Protein AF-A0A7W8NFF1-F1 (afdb_monomer_lite)

InterPro domains:
  IPR025423 TMEM205-like [PF13664] (11-95)

Sequence (128 aa):
MSPLPHLNATLAGVWFGMYLFTTFVVSPAFHTLFPDAGTRRAHRLVLGRQYARVNGLVTLALLVTLTALSVAQAPSAALLAQWLMLVLLCALIALHVRFATRQSFPPRWITHATLLAGLGLCAAAVGG

Radius of gyration: 16.12 Å; chains: 1; bounding box: 38×28×43 Å

Foldseek 3Di:
DDCLLVQLLVLLVVLLVLLCCCVPPVVVVLCVVPVDLVVSLVVCVVVVVVVCVVSVVSLVSNVVSLVVCPVVDDDDPLSVLLVVLSVQLVVLVVQQVVCVVVDSHGDPVSSVSNNVSSVSNSVSSVVD

pLDDT: mean 92.09, std 6.74, range [62.34, 97.94]

Organism: NCBI:txid662880

Secondary structure (DSSP, 8-state):
--SHHHHHHHHHHHHHHHHHHIIIIIHHHHHHH--SHHHHHHHHHHHHHHHHHHHHHHHHHHHHHHHHHHHHS---HHHHHHHHHHHHHHHHHHHHHHHHHHSSS--HHHHHHHHHHHHHHHHHHH--

Structure (mmCIF, N/CA/C/O backbone):
data_AF-A0A7W8NFF1-F1
#
_entry.id   AF-A0A7W8NFF1-F1
#
loop_
_atom_site.group_PDB
_atom_site.id
_atom_site.type_symbol
_atom_site.label_atom_id
_atom_site.label_alt_id
_atom_site.label_comp_id
_atom_site.label_asym_id
_atom_site.label_entity_id
_atom_site.label_seq_id
_atom_site.pdbx_PDB_ins_code
_atom_site.Cartn_x
_atom_site.Cartn_y
_atom_site.Cartn_z
_atom_site.occupancy
_atom_site.B_iso_or_equiv
_atom_site.auth_seq_id
_atom_site.auth_comp_id
_atom_site.auth_asym_id
_atom_site.auth_atom_id
_atom_site.pdbx_PDB_model_num
ATOM 1 N N . MET A 1 1 ? 16.285 -15.612 -17.006 1.00 62.34 1 MET A N 1
ATOM 2 C CA . MET A 1 1 ? 15.200 -14.614 -16.853 1.00 62.34 1 MET A CA 1
ATOM 3 C C . MET A 1 1 ? 15.393 -13.935 -15.506 1.00 62.34 1 MET A C 1
ATOM 5 O O . MET A 1 1 ? 15.711 -14.636 -14.553 1.00 62.34 1 MET A O 1
ATOM 9 N N . SER A 1 2 ? 15.308 -12.604 -15.425 1.00 82.88 2 SER A N 1
ATOM 10 C CA . SER A 1 2 ? 15.470 -11.892 -14.146 1.00 82.88 2 SER A CA 1
ATOM 11 C C . SER A 1 2 ? 14.277 -12.192 -13.225 1.00 82.88 2 SER A C 1
ATOM 13 O O . SER A 1 2 ? 13.146 -12.116 -13.699 1.00 82.88 2 SER A O 1
ATOM 15 N N . PRO A 1 3 ? 14.477 -12.519 -11.933 1.00 91.56 3 PRO A N 1
ATOM 16 C CA . PRO A 1 3 ? 13.372 -12.779 -11.006 1.00 91.56 3 PRO A CA 1
ATOM 17 C C . PRO A 1 3 ? 12.666 -11.496 -10.531 1.00 91.56 3 PRO A C 1
ATOM 19 O O . PRO A 1 3 ? 11.614 -11.573 -9.899 1.00 91.56 3 PRO A O 1
ATOM 22 N N . LEU A 1 4 ? 13.231 -10.317 -10.818 1.00 93.19 4 LEU A N 1
ATOM 23 C CA . LEU A 1 4 ? 12.756 -9.038 -10.286 1.00 93.19 4 LEU A CA 1
ATOM 24 C C . LEU A 1 4 ? 11.314 -8.676 -10.694 1.00 93.19 4 LEU A C 1
ATOM 26 O O . LEU A 1 4 ? 10.572 -8.256 -9.807 1.00 93.19 4 LEU A O 1
ATOM 30 N N . PRO A 1 5 ? 10.860 -8.858 -11.954 1.00 93.81 5 PRO A N 1
ATOM 31 C CA . PRO A 1 5 ? 9.474 -8.552 -12.323 1.00 93.81 5 PRO A CA 1
ATOM 32 C C . PRO A 1 5 ? 8.464 -9.430 -11.574 1.00 93.81 5 PRO A C 1
ATOM 34 O O . PRO A 1 5 ? 7.468 -8.934 -11.052 1.00 93.81 5 PRO A O 1
ATOM 37 N N . HIS A 1 6 ? 8.762 -10.725 -11.419 1.00 94.56 6 HIS A N 1
ATOM 38 C CA . HIS A 1 6 ? 7.914 -11.651 -10.664 1.00 94.56 6 HIS A CA 1
ATOM 39 C C . HIS A 1 6 ? 7.860 -11.302 -9.174 1.00 94.56 6 HIS A C 1
ATOM 41 O O . HIS A 1 6 ? 6.785 -11.326 -8.569 1.00 94.56 6 HIS A O 1
ATOM 47 N N . LEU A 1 7 ? 9.005 -10.942 -8.583 1.00 96.25 7 LEU A N 1
ATOM 48 C CA . LEU A 1 7 ? 9.061 -10.462 -7.204 1.00 96.25 7 LEU A CA 1
ATOM 49 C C . LEU A 1 7 ? 8.231 -9.184 -7.038 1.00 96.25 7 LEU A C 1
ATOM 51 O O . LEU A 1 7 ? 7.439 -9.089 -6.106 1.00 96.25 7 LEU A O 1
ATOM 55 N N . ASN A 1 8 ? 8.359 -8.235 -7.963 1.00 96.44 8 ASN A N 1
ATOM 56 C CA . ASN A 1 8 ? 7.616 -6.981 -7.947 1.00 96.44 8 ASN A CA 1
ATOM 57 C C . ASN A 1 8 ? 6.098 -7.198 -8.045 1.00 96.44 8 ASN A C 1
ATOM 59 O O . ASN A 1 8 ? 5.351 -6.673 -7.219 1.00 96.44 8 ASN A O 1
ATOM 63 N N . ALA A 1 9 ? 5.641 -8.036 -8.980 1.00 96.81 9 ALA A N 1
ATOM 64 C CA . ALA A 1 9 ? 4.231 -8.407 -9.102 1.00 96.81 9 ALA A CA 1
ATOM 65 C C . ALA A 1 9 ? 3.706 -9.096 -7.831 1.00 96.81 9 ALA A C 1
ATOM 67 O O . ALA A 1 9 ? 2.615 -8.780 -7.354 1.00 96.81 9 ALA A O 1
ATOM 68 N N . THR A 1 10 ? 4.509 -9.985 -7.237 1.00 97.69 10 THR A N 1
ATOM 69 C CA . THR A 1 10 ? 4.166 -10.663 -5.978 1.00 97.69 10 THR A CA 1
ATOM 70 C C . THR A 1 10 ? 4.040 -9.665 -4.831 1.00 97.69 10 THR A C 1
ATOM 72 O O . THR A 1 10 ? 3.048 -9.688 -4.108 1.00 97.69 10 THR A O 1
ATOM 75 N N . LEU A 1 11 ? 5.002 -8.752 -4.674 1.00 97.81 11 LEU A N 1
ATOM 76 C CA . LEU A 1 11 ? 4.984 -7.729 -3.626 1.00 97.81 11 LEU A CA 1
ATOM 77 C C . LEU A 1 11 ? 3.805 -6.764 -3.789 1.00 97.81 11 LEU A C 1
ATOM 79 O O . LEU A 1 11 ? 3.142 -6.454 -2.799 1.00 97.81 11 LEU A O 1
ATOM 83 N N . ALA A 1 12 ? 3.499 -6.339 -5.019 1.00 97.56 12 ALA A N 1
ATOM 84 C CA . ALA A 1 12 ? 2.321 -5.527 -5.315 1.00 97.56 12 ALA A CA 1
ATOM 85 C C . ALA A 1 12 ? 1.026 -6.263 -4.930 1.00 97.56 12 ALA A C 1
ATOM 87 O O . ALA A 1 12 ? 0.162 -5.694 -4.261 1.00 97.56 12 ALA A O 1
ATOM 88 N N . GLY A 1 13 ? 0.919 -7.546 -5.289 1.00 97.81 13 GLY A N 1
ATOM 89 C CA . GLY A 1 13 ? -0.210 -8.401 -4.923 1.00 97.81 13 GLY A CA 1
ATOM 90 C C . GLY A 1 13 ? -0.353 -8.603 -3.413 1.00 97.81 13 GLY A C 1
ATOM 91 O O . GLY A 1 13 ? -1.456 -8.475 -2.887 1.00 97.81 13 GLY A O 1
ATOM 92 N N . VAL A 1 14 ? 0.747 -8.854 -2.694 1.00 97.88 14 VAL A N 1
ATOM 93 C CA . VAL A 1 14 ? 0.754 -8.968 -1.224 1.00 97.88 14 VAL A CA 1
ATOM 94 C C . VAL A 1 14 ? 0.285 -7.664 -0.589 1.00 97.88 14 VAL A C 1
ATOM 96 O O . VAL A 1 14 ? -0.615 -7.685 0.250 1.00 97.88 14 VAL A O 1
ATOM 99 N N . TRP A 1 15 ? 0.840 -6.529 -1.018 1.00 96.56 15 TRP A N 1
ATOM 100 C CA . TRP A 1 15 ? 0.448 -5.212 -0.522 1.00 96.56 15 TRP A CA 1
ATOM 101 C C . TRP A 1 15 ? -1.054 -4.964 -0.721 1.00 96.56 15 TRP A C 1
ATOM 103 O O . TRP A 1 15 ? -1.769 -4.611 0.223 1.00 96.56 15 TRP A O 1
ATOM 113 N N . PHE A 1 16 ? -1.559 -5.221 -1.932 1.00 97.44 16 PHE A N 1
ATOM 114 C CA . PHE A 1 16 ? -2.971 -5.034 -2.253 1.00 97.44 16 PHE A CA 1
ATOM 115 C C . PHE A 1 16 ? -3.869 -6.006 -1.480 1.00 97.44 16 PHE A C 1
ATOM 117 O O . PHE A 1 16 ? -4.883 -5.595 -0.916 1.00 97.44 16 PHE A O 1
ATOM 124 N N . GLY A 1 17 ? -3.468 -7.273 -1.365 1.00 97.56 17 GLY A N 1
ATOM 125 C CA . GLY A 1 17 ? -4.171 -8.292 -0.589 1.00 97.56 17 GLY A CA 1
ATOM 126 C C . GLY A 1 17 ? -4.300 -7.924 0.889 1.00 97.56 17 GLY A C 1
ATOM 127 O O . GLY A 1 17 ? -5.381 -8.062 1.464 1.00 97.56 17 GLY A O 1
ATOM 128 N N . MET A 1 18 ? -3.247 -7.373 1.500 1.00 95.62 18 MET A N 1
ATOM 129 C CA . MET A 1 18 ? -3.314 -6.872 2.876 1.00 95.62 18 MET A CA 1
ATOM 130 C C . MET A 1 18 ? -4.318 -5.707 3.011 1.00 95.62 18 MET A C 1
ATOM 132 O O . MET A 1 18 ? -5.083 -5.648 3.983 1.00 95.62 18 MET A O 1
ATOM 136 N N . TYR A 1 19 ? -4.389 -4.813 2.017 1.00 94.25 19 TYR A N 1
ATOM 137 C CA . TYR A 1 19 ? -5.376 -3.728 1.995 1.00 94.25 19 TYR A CA 1
ATOM 138 C C . TYR A 1 19 ? -6.817 -4.239 1.819 1.00 94.25 19 TYR A C 1
ATOM 140 O O . TYR A 1 19 ? -7.727 -3.791 2.524 1.00 94.25 19 TYR A O 1
ATOM 148 N N . LEU A 1 20 ? -7.036 -5.222 0.940 1.00 96.00 20 LEU A N 1
ATOM 149 C CA . LEU A 1 20 ? -8.333 -5.889 0.782 1.00 96.00 20 LEU A CA 1
ATOM 150 C C . LEU A 1 20 ? -8.768 -6.562 2.086 1.00 96.00 20 LEU A C 1
ATOM 152 O O . LEU A 1 20 ? -9.889 -6.350 2.548 1.00 96.00 20 LEU A O 1
ATOM 156 N N . PHE A 1 21 ? -7.871 -7.318 2.717 1.00 95.88 21 PHE A N 1
ATOM 157 C CA . PHE A 1 21 ? -8.149 -8.009 3.972 1.00 95.88 21 PHE A CA 1
ATOM 158 C C . PHE A 1 21 ? -8.539 -7.028 5.085 1.00 95.88 21 PHE A C 1
ATOM 160 O O . PHE A 1 21 ? -9.543 -7.213 5.777 1.00 95.88 21 PHE A O 1
ATOM 167 N N . THR A 1 22 ? -7.799 -5.928 5.232 1.00 92.38 22 THR A N 1
ATOM 168 C CA . THR A 1 22 ? -8.118 -4.917 6.250 1.00 92.38 22 THR A CA 1
ATOM 169 C C . THR A 1 22 ? -9.427 -4.175 5.970 1.00 92.38 22 THR A C 1
ATOM 171 O O . THR A 1 22 ? -10.170 -3.856 6.906 1.00 92.38 22 THR A O 1
ATOM 174 N N . THR A 1 23 ? -9.744 -3.937 4.698 1.00 91.69 23 THR A N 1
ATOM 175 C CA . THR A 1 23 ? -10.952 -3.214 4.277 1.00 91.69 23 THR A CA 1
ATOM 176 C C . THR A 1 23 ? -12.210 -4.071 4.386 1.00 91.69 23 THR A C 1
ATOM 178 O O . THR A 1 23 ? -13.210 -3.610 4.933 1.00 91.69 23 THR A O 1
ATOM 181 N N . PHE A 1 24 ? -12.168 -5.310 3.898 1.00 95.25 24 PHE A N 1
ATOM 182 C CA . PHE A 1 24 ? -13.358 -6.151 3.734 1.00 95.25 24 PHE A CA 1
ATOM 183 C C . PHE A 1 24 ? -13.545 -7.197 4.832 1.00 95.25 24 PHE A C 1
ATOM 185 O O . PHE A 1 24 ? -14.662 -7.664 5.024 1.00 95.25 24 PHE A O 1
ATOM 192 N N . VAL A 1 25 ? -12.492 -7.545 5.577 1.00 95.62 25 VAL A N 1
ATOM 193 C CA . VAL A 1 25 ? -12.574 -8.557 6.643 1.00 95.62 25 VAL A CA 1
ATOM 194 C C . VAL A 1 25 ? -12.417 -7.904 8.008 1.00 95.62 25 VAL A C 1
ATOM 196 O O . VAL A 1 25 ? -13.336 -7.922 8.826 1.00 95.62 25 VAL A O 1
ATOM 199 N N . VAL A 1 26 ? -11.274 -7.261 8.249 1.00 93.81 26 VAL A N 1
ATOM 200 C CA . VAL A 1 26 ? -10.950 -6.710 9.572 1.00 93.81 26 VAL A CA 1
ATOM 201 C C . VAL A 1 26 ? -11.886 -5.560 9.935 1.00 93.81 26 VAL A C 1
ATOM 203 O O . VAL A 1 26 ? -12.435 -5.535 11.036 1.00 93.81 26 VAL A O 1
ATOM 206 N N . SER A 1 27 ? -12.086 -4.596 9.032 1.00 89.88 27 SER A N 1
ATOM 207 C CA . SER A 1 27 ? -12.887 -3.411 9.347 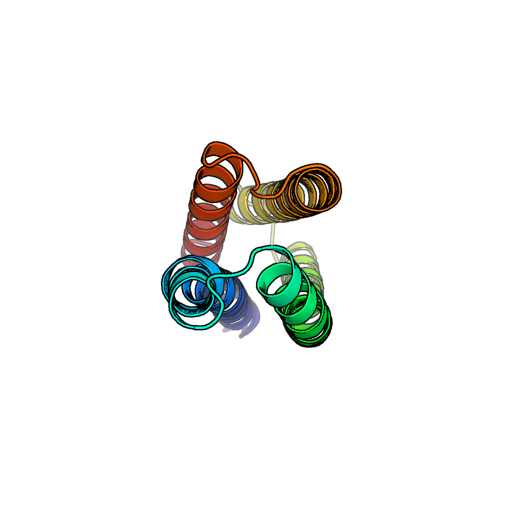1.00 89.88 27 SER A CA 1
ATOM 208 C C . SER A 1 27 ? -14.335 -3.760 9.718 1.00 89.88 27 SER A C 1
ATOM 210 O O . SER A 1 27 ? -14.762 -3.288 10.780 1.00 89.88 27 SER A O 1
ATOM 212 N N . PRO A 1 28 ? -15.065 -4.600 8.951 1.00 91.81 28 PRO A N 1
ATOM 213 C CA . PRO A 1 28 ? -16.393 -5.073 9.335 1.00 91.81 28 PRO A CA 1
ATOM 214 C C . PRO A 1 28 ? -16.390 -5.903 10.622 1.00 91.81 28 PRO A C 1
ATOM 216 O O . PRO A 1 28 ? -17.190 -5.621 11.510 1.00 91.81 28 PRO A O 1
ATOM 219 N N . ALA A 1 29 ? -15.450 -6.841 10.790 1.00 94.19 29 ALA A N 1
ATOM 220 C CA . ALA A 1 29 ? -15.372 -7.659 12.005 1.00 94.19 29 ALA A CA 1
ATOM 221 C C . ALA A 1 29 ? -15.221 -6.802 13.274 1.00 94.19 29 ALA A C 1
ATOM 223 O O . ALA A 1 29 ? -15.868 -7.052 14.289 1.00 94.19 29 ALA A O 1
ATOM 224 N N . PHE A 1 30 ? -14.430 -5.729 13.205 1.00 93.25 30 PHE A N 1
ATOM 225 C CA . PHE A 1 30 ? -14.277 -4.785 14.312 1.00 93.25 30 PHE A CA 1
ATOM 226 C C . PHE A 1 30 ? -15.567 -4.036 14.661 1.00 93.25 30 PHE A C 1
ATOM 228 O O . PHE A 1 30 ? -15.727 -3.642 15.812 1.00 93.25 30 PHE A O 1
ATOM 235 N N . HIS A 1 31 ? -16.464 -3.802 13.700 1.00 89.75 31 HIS A N 1
ATOM 236 C CA . HIS A 1 31 ? -17.769 -3.204 13.991 1.00 89.75 31 HIS A CA 1
ATOM 237 C C . HIS A 1 31 ? -18.682 -4.162 14.750 1.00 89.75 31 HIS A C 1
ATOM 239 O O . HIS A 1 31 ? -19.397 -3.719 15.644 1.00 89.75 31 HIS A O 1
ATOM 245 N N . THR A 1 32 ? -18.629 -5.450 14.418 1.00 94.38 32 THR A N 1
ATOM 246 C CA . THR A 1 32 ? -19.422 -6.486 15.085 1.00 94.38 32 THR A CA 1
ATOM 247 C C . THR A 1 32 ? -18.893 -6.791 16.487 1.00 94.38 32 THR A C 1
ATOM 249 O O . THR A 1 32 ? -19.673 -6.869 17.428 1.00 94.38 32 THR A O 1
ATOM 252 N N . LEU A 1 33 ? -17.572 -6.936 16.642 1.00 95.44 33 LEU A N 1
ATOM 253 C CA . LEU A 1 33 ? -16.943 -7.325 17.912 1.00 95.44 33 LEU A CA 1
ATOM 254 C C . LEU A 1 33 ? -16.850 -6.177 18.924 1.00 95.44 33 LEU A C 1
ATOM 256 O O . LEU A 1 33 ? -16.899 -6.410 20.128 1.00 95.44 33 LEU A O 1
ATOM 260 N N . PHE A 1 34 ? -16.706 -4.939 18.448 1.00 94.31 34 PHE A N 1
ATOM 261 C CA . PHE A 1 34 ? -16.542 -3.760 19.297 1.00 94.31 34 PHE A CA 1
ATOM 262 C C . PHE A 1 34 ? -17.578 -2.701 18.906 1.00 94.31 34 PHE A C 1
ATOM 264 O O . PHE A 1 34 ? -17.247 -1.789 18.144 1.00 94.31 34 PHE A O 1
ATOM 271 N N . PRO A 1 3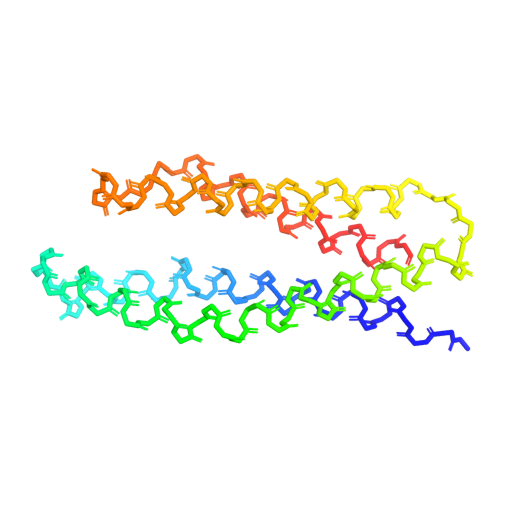5 ? -18.832 -2.795 19.384 1.00 90.44 35 PRO A N 1
ATOM 272 C CA . PRO A 1 35 ? -19.884 -1.841 19.029 1.00 90.44 35 PRO A CA 1
ATOM 273 C C . PRO A 1 35 ? -19.597 -0.430 19.566 1.00 90.44 35 PRO A C 1
ATOM 275 O O . PRO A 1 35 ? -19.852 0.554 18.863 1.00 90.44 35 PRO A O 1
ATOM 278 N N . ASP A 1 36 ? -18.961 -0.315 20.738 1.00 92.94 36 ASP A N 1
ATOM 279 C CA . ASP A 1 36 ? -18.505 0.972 21.266 1.00 92.94 36 ASP A CA 1
ATOM 280 C C . ASP A 1 36 ? -17.401 1.599 20.395 1.00 92.94 36 ASP A C 1
ATOM 282 O O . ASP A 1 36 ? -16.409 0.962 20.023 1.00 92.94 36 ASP A O 1
ATOM 286 N N . ALA A 1 37 ? -17.571 2.880 20.067 1.00 87.88 37 ALA A N 1
ATOM 287 C CA . ALA A 1 37 ? -16.671 3.596 19.172 1.00 87.88 37 ALA A CA 1
ATOM 288 C C . ALA A 1 37 ? -15.292 3.867 19.794 1.00 87.88 37 ALA A C 1
ATOM 290 O O . ALA A 1 37 ? -14.289 3.822 19.072 1.00 87.88 37 ALA A O 1
ATOM 291 N N . GLY A 1 38 ? -15.228 4.121 21.104 1.00 89.19 38 GLY A N 1
ATOM 292 C CA . GLY A 1 38 ? -13.982 4.372 21.827 1.00 89.19 38 GLY A CA 1
ATOM 293 C C . GLY A 1 38 ? -13.117 3.116 21.904 1.00 89.19 38 GLY A C 1
ATOM 294 O O . GLY A 1 38 ? -11.962 3.126 21.463 1.00 89.19 38 GLY A O 1
ATOM 295 N N . THR A 1 39 ? -13.700 2.007 22.358 1.00 92.38 39 THR A N 1
ATOM 296 C CA . THR A 1 39 ? -13.051 0.692 22.424 1.00 92.38 39 THR A CA 1
ATOM 297 C C . THR A 1 39 ? -12.589 0.236 21.045 1.00 92.38 39 THR A C 1
ATOM 299 O O . THR A 1 39 ? -11.435 -0.179 20.886 1.00 92.38 39 THR A O 1
ATOM 302 N N . ARG A 1 40 ? -13.438 0.372 20.019 1.00 91.94 40 ARG A N 1
ATOM 303 C CA . ARG A 1 40 ? -13.081 0.022 18.637 1.00 91.94 40 ARG A CA 1
ATOM 304 C C . ARG A 1 40 ? -11.907 0.852 18.126 1.00 91.94 40 ARG A C 1
ATOM 306 O O . ARG A 1 40 ? -10.993 0.300 17.512 1.00 91.94 40 ARG A O 1
ATOM 313 N N . ARG A 1 41 ? -11.896 2.164 18.389 1.00 88.38 41 ARG A N 1
ATOM 314 C CA . ARG A 1 41 ? -10.787 3.053 18.009 1.00 88.38 41 ARG A CA 1
ATOM 315 C C . ARG A 1 41 ? -9.485 2.645 18.698 1.00 88.38 41 ARG A C 1
ATOM 317 O O . ARG A 1 41 ? -8.462 2.556 18.023 1.00 88.38 41 ARG A O 1
ATOM 324 N N . ALA A 1 42 ? -9.519 2.356 19.999 1.00 90.81 42 ALA A N 1
ATOM 325 C CA . ALA A 1 42 ? -8.339 1.933 20.753 1.00 90.81 42 ALA A CA 1
ATOM 326 C C . ALA A 1 42 ? -7.722 0.645 20.178 1.00 90.81 42 ALA A C 1
ATOM 328 O O . ALA A 1 42 ? -6.524 0.614 19.884 1.00 90.81 42 ALA A O 1
ATOM 329 N N . HIS A 1 43 ? -8.541 -0.378 19.910 1.00 93.25 43 HIS A N 1
ATOM 330 C CA . HIS A 1 43 ? -8.070 -1.630 19.308 1.00 93.25 43 HIS A CA 1
ATOM 331 C C . HIS A 1 43 ? -7.550 -1.424 17.878 1.00 93.25 43 HIS A C 1
ATOM 333 O O . HIS A 1 43 ? -6.504 -1.969 17.521 1.00 93.25 43 HIS A O 1
ATOM 339 N N . ARG A 1 44 ? -8.218 -0.591 17.063 1.00 90.19 44 ARG A N 1
ATOM 340 C CA . ARG A 1 44 ? -7.749 -0.260 15.705 1.00 90.19 44 ARG A CA 1
ATOM 341 C C . ARG A 1 44 ? -6.403 0.460 15.709 1.00 90.19 44 ARG A C 1
ATOM 343 O O . ARG A 1 44 ? -5.597 0.207 14.822 1.00 90.19 44 ARG A O 1
ATOM 350 N N . LEU A 1 45 ? -6.124 1.313 16.696 1.00 88.50 45 LEU A N 1
ATOM 351 C CA . LEU A 1 45 ? -4.815 1.963 16.827 1.00 88.50 45 LEU A CA 1
ATOM 352 C C . LEU A 1 45 ? -3.707 0.958 17.163 1.00 88.50 45 LEU A C 1
ATOM 354 O O . LEU A 1 45 ? -2.615 1.043 16.601 1.00 88.50 45 LEU A O 1
ATOM 358 N N . VAL A 1 46 ? -3.976 0.002 18.057 1.00 93.25 46 VAL A N 1
ATOM 359 C CA . VAL A 1 46 ? -3.022 -1.070 18.387 1.00 93.25 46 VAL A CA 1
ATOM 360 C C . VAL A 1 46 ? -2.763 -1.944 17.162 1.00 93.25 46 VAL A C 1
ATOM 362 O O . VAL A 1 46 ? -1.605 -2.127 16.781 1.00 93.25 46 VAL A O 1
ATOM 365 N N . LEU A 1 47 ? -3.826 -2.422 16.510 1.00 92.50 47 LEU A N 1
ATOM 366 C CA . LEU A 1 47 ? -3.716 -3.237 15.303 1.00 92.50 47 LEU A CA 1
ATOM 367 C C . LEU A 1 47 ? -3.009 -2.476 14.178 1.00 92.50 47 LEU A C 1
ATOM 369 O O . LEU A 1 47 ? -2.118 -3.026 13.542 1.00 92.50 47 LEU A O 1
ATOM 373 N N . GLY A 1 48 ? -3.345 -1.202 13.977 1.00 90.00 48 GLY A N 1
ATOM 374 C CA . GLY A 1 48 ? -2.728 -0.343 12.971 1.00 90.00 48 GLY A CA 1
ATOM 375 C C . GLY A 1 48 ? -1.220 -0.197 13.163 1.00 90.00 48 GLY A C 1
ATOM 376 O O . GLY A 1 48 ? -0.480 -0.258 12.185 1.00 90.00 48 GLY A O 1
ATOM 377 N N . ARG A 1 49 ? -0.734 -0.091 14.409 1.00 90.81 49 ARG A N 1
ATOM 378 C CA . ARG A 1 49 ? 0.714 -0.076 14.692 1.00 90.81 49 ARG A CA 1
ATOM 379 C C . ARG A 1 49 ? 1.396 -1.397 14.341 1.00 90.81 49 ARG A C 1
ATOM 381 O O . ARG A 1 49 ? 2.496 -1.372 13.796 1.00 90.81 49 ARG A O 1
ATOM 388 N N . GLN A 1 50 ? 0.766 -2.535 14.633 1.00 93.88 50 GLN A N 1
ATOM 389 C CA . GLN A 1 50 ? 1.321 -3.845 14.268 1.00 93.88 50 GLN A CA 1
ATOM 390 C C . GLN A 1 50 ? 1.303 -4.052 12.751 1.00 93.88 50 GLN A C 1
ATOM 392 O O . GLN A 1 50 ? 2.305 -4.448 12.162 1.00 93.88 50 GLN A O 1
ATOM 397 N N . TYR A 1 51 ? 0.196 -3.690 12.106 1.00 91.56 51 TYR A N 1
ATOM 398 C CA . TYR A 1 51 ? 0.052 -3.744 10.658 1.00 91.56 51 TYR A CA 1
ATOM 399 C C . TYR A 1 51 ? 1.086 -2.860 9.953 1.00 91.56 51 TYR A C 1
ATOM 401 O O . TYR A 1 51 ? 1.713 -3.305 8.997 1.00 91.56 51 TYR A O 1
ATOM 409 N N . ALA A 1 52 ? 1.329 -1.640 10.445 1.00 90.25 52 ALA A N 1
ATOM 410 C CA . ALA A 1 52 ? 2.308 -0.722 9.866 1.00 90.25 52 ALA A CA 1
ATOM 411 C C . ALA A 1 52 ? 3.737 -1.286 9.865 1.00 90.25 52 ALA A C 1
ATOM 413 O O . ALA A 1 52 ? 4.491 -0.998 8.941 1.00 90.25 52 ALA A O 1
ATOM 414 N N . ARG A 1 53 ? 4.109 -2.120 10.846 1.00 93.25 53 ARG A N 1
ATOM 415 C CA . ARG A 1 53 ? 5.421 -2.791 10.862 1.00 93.25 53 ARG A CA 1
ATOM 416 C C . ARG A 1 53 ? 5.561 -3.778 9.705 1.00 93.25 53 ARG A C 1
ATOM 418 O O . ARG A 1 53 ? 6.580 -3.777 9.029 1.00 93.25 53 ARG A O 1
ATOM 425 N N . VAL A 1 54 ? 4.525 -4.576 9.446 1.00 94.31 54 VAL A N 1
ATOM 426 C CA . VAL A 1 54 ? 4.527 -5.556 8.348 1.00 94.31 54 VAL A CA 1
ATOM 427 C C . VAL A 1 54 ? 4.396 -4.852 6.998 1.00 94.31 54 VAL A C 1
ATOM 429 O O . VAL A 1 54 ? 5.226 -5.027 6.112 1.00 94.31 54 VAL A O 1
ATOM 432 N N . ASN A 1 55 ? 3.389 -3.991 6.855 1.00 92.94 55 ASN A N 1
ATOM 433 C CA . ASN A 1 55 ? 3.119 -3.271 5.615 1.00 92.94 55 ASN A CA 1
ATOM 434 C C . ASN A 1 55 ? 4.249 -2.302 5.247 1.00 92.94 55 ASN A C 1
ATOM 436 O O . ASN A 1 55 ? 4.518 -2.098 4.067 1.00 92.94 55 ASN A O 1
ATOM 440 N N . GLY A 1 56 ? 4.924 -1.716 6.239 1.00 92.19 56 GLY A N 1
ATOM 441 C CA . GLY A 1 56 ? 6.100 -0.874 6.032 1.00 92.19 56 GLY A CA 1
ATOM 442 C C . GLY A 1 56 ? 7.251 -1.651 5.395 1.00 92.19 56 GLY A C 1
ATOM 443 O O . GLY A 1 56 ? 7.829 -1.171 4.425 1.00 92.19 56 GLY A O 1
ATOM 444 N N . LEU A 1 57 ? 7.522 -2.876 5.861 1.00 96.19 57 LEU A N 1
ATOM 445 C CA . LEU A 1 57 ? 8.535 -3.748 5.255 1.00 96.19 57 LEU A CA 1
ATOM 446 C C . LEU A 1 57 ? 8.159 -4.163 3.829 1.00 96.19 57 LEU A C 1
ATOM 448 O O . LEU A 1 57 ? 9.006 -4.105 2.942 1.00 96.19 57 LEU A O 1
ATOM 452 N N . VAL A 1 58 ? 6.893 -4.515 3.584 1.00 96.12 58 VAL A N 1
ATOM 453 C CA . VAL A 1 58 ? 6.405 -4.838 2.229 1.00 96.12 58 VAL A CA 1
ATOM 454 C C . VAL A 1 58 ? 6.534 -3.629 1.298 1.00 96.12 58 VAL A C 1
ATOM 456 O O . VAL A 1 58 ? 7.011 -3.765 0.175 1.00 96.12 58 VAL A O 1
ATOM 459 N N . THR A 1 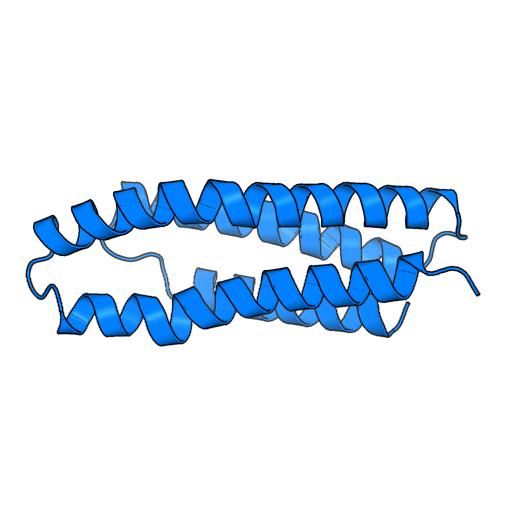59 ? 6.168 -2.435 1.771 1.00 95.12 59 THR A N 1
ATOM 460 C CA . THR A 1 59 ? 6.276 -1.188 0.994 1.00 95.12 59 THR A CA 1
ATOM 461 C C . THR A 1 59 ? 7.736 -0.852 0.686 1.00 95.12 59 THR A C 1
ATOM 463 O O . THR A 1 59 ? 8.052 -0.471 -0.439 1.00 95.12 59 THR A O 1
ATOM 466 N N . LEU A 1 60 ? 8.643 -1.035 1.651 1.00 96.44 60 LEU A N 1
ATOM 467 C CA . LEU A 1 60 ? 10.078 -0.841 1.443 1.00 96.44 60 LEU A CA 1
ATOM 468 C C . LEU A 1 60 ? 10.641 -1.847 0.430 1.00 96.44 60 LEU A C 1
ATOM 470 O O . LEU A 1 60 ? 11.371 -1.454 -0.476 1.00 96.44 60 LEU A O 1
ATOM 474 N N . ALA A 1 61 ? 10.281 -3.126 0.549 1.00 97.50 61 ALA A N 1
ATOM 475 C CA . ALA A 1 61 ? 10.702 -4.158 -0.395 1.00 97.50 61 ALA A CA 1
ATOM 476 C C . ALA A 1 61 ? 10.211 -3.855 -1.819 1.00 97.50 61 ALA A C 1
ATOM 478 O O . ALA A 1 61 ? 10.975 -3.987 -2.778 1.00 97.50 61 ALA A O 1
ATOM 479 N N . LEU A 1 62 ? 8.962 -3.398 -1.956 1.00 96.81 62 LEU A N 1
ATOM 480 C CA . LEU A 1 62 ? 8.399 -2.963 -3.231 1.00 96.81 62 LEU A CA 1
ATOM 481 C C . LEU A 1 62 ? 9.185 -1.776 -3.811 1.00 96.81 62 LEU A C 1
ATOM 483 O O . LEU A 1 62 ? 9.571 -1.817 -4.975 1.00 96.81 62 LEU A O 1
ATOM 487 N N . LEU A 1 63 ? 9.498 -0.764 -2.996 1.00 97.12 63 LEU A N 1
ATOM 488 C CA . LEU A 1 63 ? 10.283 0.403 -3.415 1.00 97.12 63 LEU A CA 1
ATOM 489 C C . LEU A 1 63 ? 11.689 0.016 -3.900 1.00 97.12 63 LEU A C 1
ATOM 491 O O . LEU A 1 63 ? 12.128 0.469 -4.959 1.00 97.12 63 LEU A O 1
ATOM 495 N N . VAL A 1 64 ? 12.390 -0.832 -3.144 1.00 97.94 64 VAL A N 1
ATOM 496 C CA . VAL A 1 64 ? 13.731 -1.319 -3.505 1.00 97.94 64 VAL A CA 1
ATOM 497 C C . VAL A 1 64 ? 13.680 -2.114 -4.809 1.00 97.94 64 VAL A C 1
ATOM 499 O O . VAL A 1 64 ? 14.493 -1.879 -5.702 1.00 97.94 64 VAL A O 1
ATOM 502 N N . THR A 1 65 ? 12.697 -3.005 -4.952 1.00 96.69 65 THR A N 1
ATOM 503 C CA . THR A 1 65 ? 12.534 -3.832 -6.158 1.00 96.69 65 THR A CA 1
ATOM 504 C C . THR A 1 65 ? 12.221 -2.971 -7.380 1.00 96.69 65 THR A C 1
ATOM 506 O O . THR A 1 65 ? 12.848 -3.140 -8.425 1.00 96.69 65 THR A O 1
ATOM 509 N N . LEU A 1 66 ? 11.315 -1.999 -7.249 1.00 95.69 66 LEU A N 1
ATOM 510 C CA . LEU A 1 66 ? 10.951 -1.089 -8.334 1.00 95.69 66 LEU A CA 1
ATOM 511 C C . LEU A 1 66 ? 12.120 -0.181 -8.747 1.00 95.69 66 LEU A C 1
ATOM 513 O O . LEU A 1 66 ? 12.331 0.074 -9.935 1.00 95.69 66 LEU A O 1
ATOM 517 N N . THR A 1 67 ? 12.927 0.256 -7.780 1.00 96.88 67 THR A N 1
ATOM 518 C CA . THR A 1 67 ? 14.165 1.003 -8.045 1.00 96.88 67 THR A CA 1
ATOM 519 C C . THR A 1 67 ? 15.165 0.141 -8.812 1.00 96.88 67 THR A C 1
ATOM 521 O O . THR A 1 67 ? 15.683 0.576 -9.837 1.00 96.88 67 THR A O 1
ATOM 524 N N . ALA A 1 68 ? 15.385 -1.106 -8.381 1.00 96.31 68 ALA A N 1
ATOM 525 C CA . ALA A 1 68 ? 16.267 -2.040 -9.078 1.00 96.31 68 ALA A CA 1
ATOM 526 C C . ALA A 1 68 ? 15.794 -2.314 -10.517 1.00 96.31 68 ALA A C 1
ATOM 528 O O . ALA A 1 68 ? 16.607 -2.299 -11.439 1.00 96.31 68 ALA A O 1
ATOM 529 N N . LEU A 1 69 ? 14.485 -2.487 -10.732 1.00 95.44 69 LEU A N 1
ATOM 530 C CA . LEU A 1 69 ? 13.899 -2.627 -12.069 1.00 95.44 69 LEU A CA 1
ATOM 531 C C . LEU A 1 69 ? 14.118 -1.383 -12.937 1.00 95.44 69 LEU A C 1
ATOM 533 O O . LEU A 1 69 ? 14.384 -1.526 -14.126 1.00 95.44 69 LEU A O 1
ATOM 537 N N . SER A 1 70 ? 14.036 -0.185 -12.353 1.00 94.94 70 SER A N 1
ATOM 538 C CA . SER A 1 70 ? 14.242 1.083 -13.070 1.00 94.94 70 SER A CA 1
ATOM 539 C C . SER A 1 70 ? 15.697 1.290 -13.502 1.00 94.94 70 SER A C 1
ATOM 541 O O . SER A 1 70 ? 15.950 1.974 -14.486 1.00 94.94 70 SER A O 1
ATOM 543 N N . VAL A 1 71 ? 16.652 0.699 -12.777 1.00 95.50 71 VAL A N 1
ATOM 544 C CA . VAL A 1 71 ? 18.076 0.698 -13.149 1.00 95.50 71 VAL A CA 1
ATOM 545 C C . VAL A 1 71 ? 18.382 -0.406 -14.165 1.00 95.50 71 VAL A C 1
ATOM 547 O O . VAL A 1 71 ? 19.189 -0.209 -15.069 1.00 95.50 71 VAL A O 1
ATOM 550 N N . ALA A 1 72 ? 17.755 -1.574 -14.017 1.00 93.06 72 ALA A N 1
ATOM 551 C CA . ALA A 1 72 ? 18.044 -2.756 -14.826 1.00 93.06 72 ALA A CA 1
ATOM 552 C C . ALA A 1 72 ? 17.349 -2.770 -16.199 1.00 93.06 72 ALA A C 1
ATOM 554 O O . ALA A 1 72 ? 17.712 -3.583 -17.048 1.00 93.06 72 ALA A O 1
ATOM 555 N N . GLN A 1 73 ? 16.334 -1.931 -16.412 1.00 90.94 73 GLN A N 1
ATOM 556 C CA . GLN A 1 73 ? 15.503 -1.946 -17.615 1.00 90.94 73 GLN A CA 1
ATOM 557 C C . GLN A 1 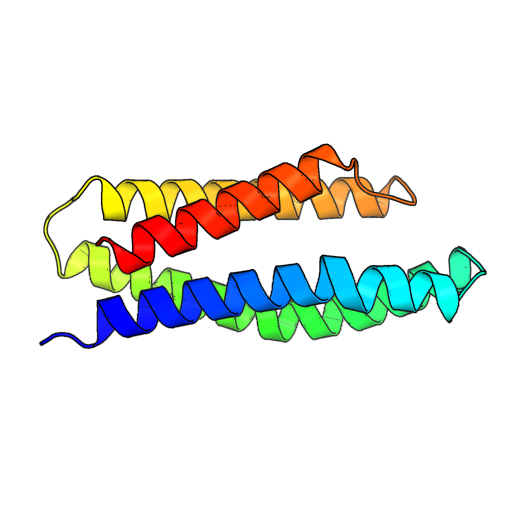73 ? 15.396 -0.557 -18.239 1.00 90.94 73 GLN A C 1
ATOM 559 O O . GLN A 1 73 ? 15.523 0.461 -17.563 1.00 90.94 73 GLN A O 1
ATOM 564 N N . ALA A 1 74 ? 15.116 -0.519 -19.543 1.00 91.12 74 ALA A N 1
ATOM 565 C CA . ALA A 1 74 ? 14.805 0.731 -20.218 1.00 91.12 74 ALA A CA 1
ATOM 566 C C . ALA A 1 74 ? 13.514 1.352 -19.641 1.00 91.12 74 ALA A C 1
ATOM 568 O O . ALA A 1 74 ? 12.590 0.614 -19.279 1.00 91.12 74 ALA A O 1
ATOM 569 N N . PRO A 1 75 ? 13.413 2.692 -19.585 1.00 92.69 75 PRO A N 1
ATOM 570 C CA . PRO A 1 75 ? 12.194 3.365 -19.160 1.00 92.69 75 PRO A CA 1
ATOM 571 C C . PRO A 1 75 ? 10.991 2.890 -19.978 1.00 92.69 75 PRO A C 1
ATOM 573 O O . PRO A 1 75 ? 11.038 2.850 -21.207 1.00 92.69 75 PRO A O 1
ATOM 576 N N . SER A 1 76 ? 9.899 2.554 -19.297 1.00 93.75 76 SER A N 1
ATOM 577 C CA . SER A 1 76 ? 8.665 2.098 -19.930 1.00 93.75 76 SER A CA 1
ATOM 578 C C . SER A 1 76 ? 7.451 2.769 -19.300 1.00 93.75 76 SER A C 1
ATOM 580 O O . SER A 1 76 ? 7.482 3.202 -18.144 1.00 93.75 76 SER A O 1
ATOM 582 N N . ALA A 1 77 ? 6.351 2.831 -20.054 1.00 94.69 77 ALA A N 1
ATOM 583 C CA . ALA A 1 77 ? 5.082 3.337 -19.537 1.00 94.69 77 ALA A CA 1
ATOM 584 C C . ALA A 1 77 ? 4.601 2.523 -18.322 1.00 94.69 77 ALA A C 1
ATOM 586 O O . ALA A 1 77 ? 4.052 3.097 -17.385 1.00 94.69 77 ALA A O 1
ATOM 587 N N . ALA A 1 78 ? 4.867 1.211 -18.303 1.00 93.94 78 ALA A N 1
ATOM 588 C CA . ALA A 1 78 ? 4.541 0.340 -17.178 1.00 93.94 78 ALA A CA 1
ATOM 589 C C . ALA A 1 78 ? 5.339 0.712 -15.917 1.00 93.94 78 ALA A C 1
ATOM 591 O O . ALA A 1 78 ? 4.742 0.889 -14.857 1.00 93.94 78 ALA A O 1
ATOM 592 N N . LEU A 1 79 ? 6.660 0.913 -16.023 1.00 94.62 79 LEU A N 1
ATOM 593 C CA . LEU A 1 79 ? 7.491 1.337 -14.887 1.00 94.62 79 LEU A CA 1
ATOM 594 C C . LEU A 1 79 ? 7.081 2.718 -14.363 1.00 94.62 79 LEU A C 1
ATOM 596 O O . LEU A 1 79 ? 6.978 2.912 -13.151 1.00 94.62 79 LEU A O 1
ATOM 600 N N . LEU A 1 80 ? 6.787 3.665 -15.260 1.00 95.69 80 LEU A N 1
ATOM 601 C CA . LEU A 1 80 ? 6.287 4.982 -14.866 1.00 95.69 80 LEU A CA 1
ATOM 602 C C . LEU A 1 80 ? 4.932 4.876 -14.152 1.00 95.69 80 LEU A C 1
ATOM 604 O O . LEU A 1 80 ? 4.737 5.500 -13.110 1.00 95.69 80 LEU A O 1
ATOM 608 N N . ALA A 1 81 ? 4.010 4.063 -14.672 1.00 96.69 81 ALA A N 1
ATOM 609 C CA . ALA A 1 81 ? 2.710 3.837 -14.050 1.00 96.69 81 ALA A CA 1
ATOM 610 C C . ALA A 1 81 ? 2.853 3.236 -12.645 1.00 96.69 81 ALA A C 1
ATOM 612 O O . ALA A 1 81 ? 2.185 3.698 -11.722 1.00 96.69 81 ALA A O 1
ATOM 613 N N . GLN A 1 82 ? 3.757 2.271 -12.452 1.00 96.81 82 GLN A N 1
ATOM 614 C CA . GLN A 1 82 ? 4.035 1.694 -11.132 1.00 96.81 82 GLN A CA 1
ATOM 615 C C . GLN A 1 82 ? 4.533 2.754 -10.139 1.00 96.81 82 GLN A C 1
ATOM 617 O O . GLN A 1 82 ? 4.016 2.833 -9.024 1.00 96.81 82 GLN A O 1
ATOM 622 N N . TRP A 1 83 ? 5.467 3.618 -10.549 1.00 96.81 83 TRP A N 1
ATOM 623 C CA . TRP A 1 83 ? 5.939 4.730 -9.717 1.00 96.81 83 TRP A CA 1
ATOM 624 C C . TRP A 1 83 ? 4.822 5.710 -9.357 1.00 96.81 83 TRP A C 1
ATOM 626 O O . TRP A 1 83 ? 4.663 6.064 -8.187 1.00 96.81 83 TRP A O 1
ATOM 636 N N . LEU A 1 84 ? 4.019 6.120 -10.342 1.00 97.56 84 LEU A N 1
ATOM 637 C CA . LEU A 1 84 ? 2.892 7.028 -10.126 1.00 97.56 84 LEU A CA 1
ATOM 638 C C . LEU A 1 84 ? 1.862 6.428 -9.165 1.00 97.56 84 LEU A C 1
ATOM 640 O O . LEU A 1 84 ? 1.409 7.119 -8.252 1.00 97.56 84 LEU A O 1
ATOM 644 N N . MET A 1 85 ? 1.528 5.145 -9.326 1.00 97.06 85 MET A N 1
ATOM 645 C CA . MET A 1 85 ? 0.613 4.452 -8.420 1.00 97.06 85 MET A CA 1
ATOM 646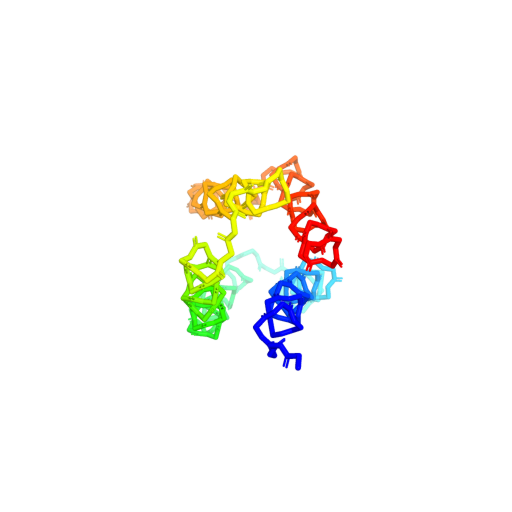 C C . MET A 1 85 ? 1.190 4.352 -7.010 1.00 97.06 85 MET A C 1
ATOM 648 O O . MET A 1 85 ? 0.470 4.613 -6.051 1.00 97.06 85 MET A O 1
ATOM 652 N N . LEU A 1 86 ? 2.481 4.048 -6.855 1.00 94.81 86 LEU A N 1
ATOM 653 C CA . LEU A 1 86 ? 3.111 3.966 -5.537 1.00 94.81 86 LEU A CA 1
ATOM 654 C C . LEU A 1 86 ? 3.099 5.322 -4.812 1.00 94.81 86 LEU A C 1
ATOM 656 O O . LEU A 1 86 ? 2.741 5.394 -3.635 1.00 94.81 86 LEU A O 1
ATOM 660 N N . VAL A 1 87 ? 3.416 6.410 -5.519 1.00 96.25 87 VAL A N 1
ATOM 661 C CA . VAL A 1 87 ? 3.336 7.778 -4.977 1.00 96.25 87 VAL A CA 1
ATOM 662 C C . VAL A 1 87 ? 1.895 8.138 -4.607 1.00 96.25 87 VAL A C 1
ATOM 664 O O . VAL A 1 87 ? 1.648 8.646 -3.508 1.00 96.25 87 VAL A O 1
ATOM 667 N N . LEU A 1 88 ? 0.935 7.837 -5.486 1.00 96.44 88 LEU A N 1
ATOM 668 C CA . LEU A 1 88 ? -0.487 8.067 -5.236 1.00 96.44 88 LEU A CA 1
ATOM 669 C C . LEU A 1 88 ? -0.971 7.298 -3.999 1.00 96.44 88 LEU A C 1
ATOM 671 O O . LEU A 1 88 ? -1.654 7.872 -3.152 1.00 96.44 88 LEU A O 1
ATOM 675 N N . LEU A 1 89 ? -0.583 6.031 -3.853 1.00 95.12 89 LEU A N 1
ATOM 676 C CA . LEU A 1 89 ? -0.913 5.206 -2.692 1.00 95.12 89 LEU A CA 1
ATOM 677 C C . LEU A 1 89 ? -0.347 5.802 -1.403 1.00 95.12 89 LEU A C 1
ATOM 679 O O . LEU A 1 89 ? -1.085 5.941 -0.427 1.00 95.12 89 LEU A O 1
ATOM 683 N N . CYS A 1 90 ? 0.916 6.230 -1.395 1.00 92.56 90 CYS A N 1
ATOM 684 C CA . CYS A 1 90 ? 1.510 6.912 -0.244 1.00 92.56 90 CYS A CA 1
ATOM 685 C C . CYS A 1 90 ? 0.718 8.172 0.145 1.00 92.56 90 CYS A C 1
ATOM 687 O O . CYS A 1 90 ? 0.409 8.371 1.324 1.00 92.56 90 CYS A O 1
ATOM 689 N N . ALA A 1 91 ? 0.329 8.992 -0.836 1.00 94.81 91 ALA A N 1
ATOM 690 C CA . ALA A 1 91 ? -0.469 10.193 -0.601 1.00 94.81 91 ALA A CA 1
ATOM 691 C C . ALA A 1 91 ? -1.870 9.866 -0.054 1.00 94.81 91 ALA A C 1
ATOM 693 O O . ALA A 1 91 ? -2.317 10.480 0.920 1.00 94.81 91 ALA A O 1
ATOM 694 N N . LEU A 1 92 ? -2.550 8.870 -0.631 1.00 94.00 92 LEU A N 1
ATOM 695 C CA . LEU A 1 92 ? -3.871 8.422 -0.188 1.00 94.00 92 LEU A CA 1
ATOM 696 C C . LEU A 1 92 ? -3.832 7.843 1.227 1.00 94.00 92 LEU A C 1
ATOM 698 O O . LEU A 1 92 ? -4.714 8.152 2.026 1.00 94.00 92 LEU A O 1
ATOM 702 N N . ILE A 1 93 ? -2.802 7.068 1.576 1.00 89.31 93 ILE A N 1
ATOM 703 C CA . ILE A 1 93 ? -2.616 6.528 2.931 1.00 89.31 93 ILE A CA 1
ATOM 704 C C . ILE A 1 93 ? -2.374 7.656 3.931 1.00 89.31 93 ILE A C 1
ATOM 706 O O . ILE A 1 93 ? -3.022 7.692 4.978 1.00 89.31 93 ILE A O 1
ATOM 710 N N . ALA A 1 94 ? -1.488 8.604 3.617 1.00 89.94 94 ALA A N 1
ATOM 711 C CA . ALA A 1 94 ? -1.239 9.754 4.484 1.00 89.94 94 ALA A CA 1
ATOM 712 C C . ALA A 1 94 ? -2.526 10.566 4.712 1.00 89.94 94 ALA A C 1
ATOM 714 O O . ALA A 1 94 ? -2.853 10.939 5.845 1.00 89.94 94 ALA A O 1
ATOM 715 N N . LEU A 1 95 ? -3.305 10.776 3.647 1.00 91.88 95 LEU A N 1
ATOM 716 C CA . LEU A 1 95 ? -4.598 11.442 3.722 1.00 91.88 95 LEU A CA 1
ATOM 717 C C . LEU A 1 95 ? -5.597 10.645 4.571 1.00 91.88 95 LEU A C 1
ATOM 719 O O . LEU A 1 95 ? -6.266 11.222 5.429 1.00 91.88 95 LEU A O 1
ATOM 723 N N . HIS A 1 96 ? -5.659 9.328 4.382 1.00 87.06 96 HIS A N 1
ATOM 724 C CA . HIS A 1 96 ? -6.516 8.419 5.137 1.00 87.06 96 HIS A CA 1
ATOM 725 C C . HIS A 1 96 ? -6.221 8.479 6.639 1.00 87.06 96 HIS A C 1
ATOM 727 O O . HIS A 1 96 ? -7.143 8.635 7.439 1.00 87.06 96 HIS A O 1
ATOM 733 N N . VAL A 1 97 ? -4.941 8.442 7.027 1.00 84.38 97 VAL A N 1
ATOM 734 C CA . VAL A 1 97 ? -4.510 8.576 8.428 1.00 84.38 97 VAL A CA 1
ATOM 735 C C . VAL A 1 97 ? -4.906 9.943 8.986 1.00 84.38 97 VAL A C 1
ATOM 737 O O . VAL A 1 97 ? -5.453 10.020 10.086 1.00 84.38 97 VAL A O 1
ATOM 740 N N . ARG A 1 98 ? -4.705 11.025 8.225 1.00 87.69 98 ARG A N 1
ATOM 741 C CA . ARG A 1 98 ? -5.093 12.382 8.645 1.00 87.69 98 ARG A CA 1
ATOM 742 C C . ARG A 1 98 ? -6.603 12.529 8.857 1.00 87.69 98 ARG A C 1
ATOM 744 O O . ARG A 1 98 ? -7.022 13.259 9.752 1.00 87.69 98 ARG A O 1
ATOM 751 N N . PHE A 1 99 ? -7.425 11.862 8.049 1.00 85.69 99 PHE A N 1
ATOM 752 C CA . PHE A 1 99 ? -8.871 11.828 8.277 1.00 85.69 99 PHE A CA 1
ATOM 753 C C . PHE A 1 99 ? -9.228 10.961 9.482 1.00 85.69 99 PHE A C 1
ATOM 755 O O . PHE A 1 99 ? -10.000 11.409 10.321 1.00 85.69 99 PHE A O 1
ATOM 762 N N . ALA A 1 100 ? -8.625 9.782 9.627 1.00 78.25 100 ALA A N 1
ATOM 763 C CA . ALA A 1 100 ? -8.889 8.873 10.743 1.00 78.25 100 ALA A CA 1
ATOM 764 C C . ALA A 1 100 ? -8.488 9.444 12.120 1.00 78.25 100 ALA A C 1
ATOM 766 O O . ALA A 1 100 ? -9.011 9.015 13.150 1.00 78.25 100 ALA A O 1
ATOM 767 N N . THR A 1 101 ? -7.569 10.415 12.179 1.00 78.12 101 THR A N 1
ATOM 768 C CA . THR A 1 101 ? -7.251 11.122 13.432 1.00 78.12 101 THR A CA 1
ATOM 769 C C . THR A 1 101 ? -8.292 12.178 13.800 1.00 78.12 101 THR A C 1
ATOM 771 O O . THR A 1 101 ? -8.508 12.408 14.992 1.00 78.12 101 THR A O 1
ATOM 774 N N . ARG A 1 102 ? -8.948 12.790 12.806 1.00 79.75 102 ARG A N 1
ATOM 775 C CA . ARG A 1 102 ? -9.925 13.882 12.975 1.00 79.75 102 ARG A CA 1
ATOM 776 C C . ARG A 1 102 ? -11.378 13.411 13.014 1.00 79.75 102 ARG A C 1
ATOM 778 O O . ARG A 1 102 ? -12.213 14.068 13.623 1.00 79.75 102 ARG A O 1
ATOM 785 N N . GLN A 1 103 ? -11.686 12.313 12.337 1.00 71.56 103 GLN A N 1
ATOM 786 C CA . GLN A 1 103 ? -13.032 11.787 12.137 1.00 71.56 103 GLN A CA 1
ATOM 787 C C . GLN A 1 103 ? -13.061 10.294 12.464 1.00 71.56 103 GLN A C 1
ATOM 789 O O . GLN A 1 103 ? -12.075 9.583 12.282 1.00 71.56 103 GLN A O 1
ATOM 794 N N . SER A 1 104 ? -14.217 9.801 12.910 1.00 65.12 104 SER A N 1
ATOM 795 C CA . SER A 1 104 ? -14.393 8.386 13.261 1.00 65.12 104 SER A CA 1
ATOM 796 C C . SER A 1 104 ? -14.287 7.451 12.050 1.00 65.12 104 SER A C 1
ATOM 798 O O . SER A 1 104 ? -13.948 6.280 12.222 1.00 65.12 104 SER A O 1
ATOM 800 N N . PHE A 1 105 ? -14.551 7.960 10.836 1.00 67.56 105 PHE A N 1
ATOM 801 C CA . PHE A 1 105 ? -14.452 7.205 9.587 1.00 67.56 105 PHE A CA 1
ATOM 802 C C . PHE A 1 105 ? -13.813 8.035 8.469 1.00 67.56 105 PHE A C 1
ATOM 804 O O . PHE A 1 105 ? -14.223 9.174 8.250 1.00 67.56 105 PHE A O 1
ATOM 811 N N . PRO A 1 106 ? -12.846 7.468 7.732 1.00 73.44 106 PRO A N 1
ATOM 812 C CA . PRO A 1 106 ? -12.326 8.090 6.528 1.00 73.44 106 PRO A CA 1
ATOM 813 C C . PRO A 1 106 ? -13.410 8.102 5.432 1.00 73.44 106 PRO A C 1
ATOM 815 O O . PRO A 1 106 ? -14.209 7.164 5.342 1.00 73.44 106 PRO A O 1
ATOM 818 N N . PRO A 1 107 ? -13.446 9.136 4.575 1.00 84.94 107 PRO A N 1
ATOM 819 C CA . PRO A 1 107 ? -14.369 9.190 3.448 1.00 84.94 107 PRO A CA 1
ATOM 820 C C . PRO A 1 107 ? -14.260 7.961 2.533 1.00 84.94 107 PRO A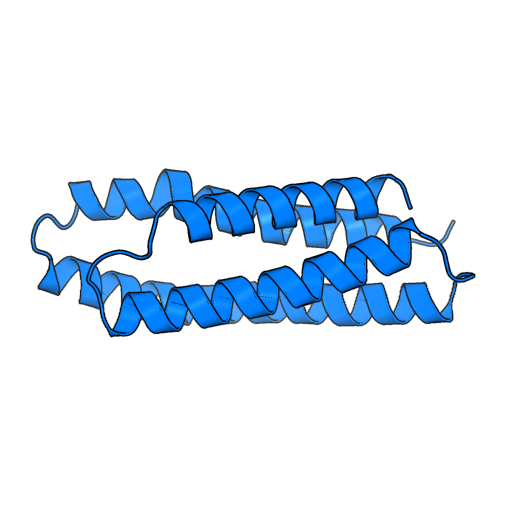 C 1
ATOM 822 O O . PRO A 1 107 ? -13.160 7.563 2.147 1.00 84.94 107 PRO A O 1
ATOM 825 N N . ARG A 1 108 ? -15.408 7.406 2.114 1.00 88.75 108 ARG A N 1
ATOM 826 C CA . ARG A 1 108 ? -15.478 6.209 1.247 1.00 88.75 108 ARG A CA 1
ATOM 827 C C . ARG A 1 108 ? -14.700 6.363 -0.062 1.00 88.75 108 ARG A C 1
ATOM 829 O O . ARG A 1 108 ? -14.126 5.396 -0.550 1.00 88.75 108 ARG A O 1
ATOM 836 N N . TRP A 1 109 ? -14.654 7.575 -0.616 1.00 91.50 109 TRP A N 1
ATOM 837 C CA . TRP A 1 109 ? -13.924 7.847 -1.853 1.00 91.50 109 TRP A CA 1
ATOM 838 C C . TRP A 1 109 ? -12.419 7.594 -1.713 1.00 91.50 109 TRP A C 1
ATOM 840 O O . TRP A 1 109 ? -11.811 7.130 -2.669 1.00 91.50 109 TRP A O 1
ATOM 850 N N . ILE A 1 110 ? -11.826 7.823 -0.531 1.00 92.19 110 ILE A N 1
ATOM 851 C CA . ILE A 1 110 ? -10.401 7.541 -0.295 1.00 92.19 110 ILE A CA 1
ATOM 852 C C . ILE A 1 110 ? -10.169 6.037 -0.374 1.00 92.19 110 ILE A C 1
ATOM 854 O O . ILE A 1 110 ? -9.228 5.599 -1.021 1.00 92.19 110 ILE A O 1
ATOM 858 N N . THR A 1 111 ? -11.046 5.239 0.239 1.00 91.06 111 THR A N 1
ATOM 859 C CA . THR A 1 111 ? -10.964 3.776 0.160 1.00 91.06 111 THR A CA 1
ATOM 860 C C . THR A 1 111 ? -11.077 3.293 -1.283 1.00 91.06 111 THR A C 1
ATOM 862 O O . THR A 1 111 ? -10.240 2.510 -1.721 1.00 91.06 111 THR A O 1
ATOM 865 N N . HIS A 1 112 ? -12.049 3.793 -2.051 1.00 93.81 112 HIS A N 1
ATOM 866 C CA . HIS A 1 112 ? -12.180 3.429 -3.465 1.00 93.81 112 HIS A CA 1
ATOM 867 C C . HIS A 1 112 ? -10.965 3.860 -4.296 1.00 93.81 112 HIS A C 1
ATOM 869 O O . HIS A 1 112 ? -10.482 3.077 -5.108 1.00 93.81 112 HIS A O 1
ATOM 875 N N . ALA A 1 113 ? -10.428 5.061 -4.065 1.00 95.62 113 ALA A N 1
ATOM 876 C CA . ALA A 1 113 ? -9.229 5.535 -4.749 1.00 95.62 113 ALA A CA 1
ATOM 877 C C . ALA A 1 113 ? -8.010 4.651 -4.441 1.00 95.62 113 ALA A C 1
ATOM 879 O O . ALA A 1 113 ? -7.280 4.284 -5.357 1.00 95.62 113 ALA A O 1
ATOM 880 N N . THR A 1 114 ? -7.821 4.245 -3.181 1.00 95.06 114 THR A N 1
ATOM 881 C CA . THR A 1 114 ? -6.734 3.334 -2.793 1.00 95.06 114 THR A CA 1
ATOM 882 C C . THR A 1 114 ? -6.917 1.949 -3.412 1.00 95.06 114 THR A C 1
ATOM 884 O O . THR A 1 114 ? -5.940 1.353 -3.858 1.00 95.06 114 THR A O 1
ATOM 887 N N . LEU A 1 115 ? -8.156 1.447 -3.497 1.00 95.25 115 LEU A N 1
ATOM 888 C CA . LEU A 1 115 ? -8.452 0.178 -4.170 1.00 95.25 115 LEU A CA 1
ATOM 889 C C . LEU A 1 115 ? -8.106 0.233 -5.662 1.00 95.25 115 LEU A C 1
ATOM 891 O O . LEU A 1 115 ? -7.437 -0.665 -6.165 1.00 95.25 115 LEU A O 1
ATOM 895 N N . LEU A 1 116 ? -8.525 1.295 -6.352 1.00 97.00 116 LEU A N 1
ATOM 896 C CA . LEU A 1 116 ? -8.241 1.487 -7.775 1.00 97.00 116 LEU A CA 1
ATOM 897 C C . LEU A 1 116 ? -6.742 1.654 -8.039 1.00 97.00 116 LEU A C 1
ATOM 899 O O . LEU A 1 116 ? -6.216 1.036 -8.960 1.00 97.00 116 LEU A O 1
ATOM 903 N N . ALA A 1 117 ? -6.043 2.434 -7.213 1.00 96.88 117 ALA A N 1
ATOM 904 C CA . ALA A 1 117 ? -4.598 2.609 -7.327 1.00 96.88 117 ALA A CA 1
ATOM 905 C C . ALA A 1 117 ? -3.834 1.302 -7.045 1.00 96.88 117 ALA A C 1
ATOM 907 O O . ALA A 1 117 ? -2.880 0.987 -7.752 1.00 96.88 117 ALA A O 1
ATOM 908 N N . GLY A 1 118 ? -4.279 0.506 -6.065 1.00 96.62 118 GLY A N 1
ATOM 909 C CA . GLY A 1 118 ? -3.718 -0.818 -5.784 1.00 96.62 118 GLY A CA 1
ATOM 910 C C . GLY A 1 118 ? -3.919 -1.797 -6.942 1.00 96.62 118 GLY A C 1
ATOM 911 O O . GLY A 1 118 ? -2.971 -2.456 -7.361 1.00 96.62 118 GLY A O 1
ATOM 912 N N . LEU A 1 119 ? -5.120 -1.827 -7.527 1.00 97.06 119 LEU A N 1
ATOM 913 C CA . LEU A 1 119 ? -5.403 -2.627 -8.720 1.00 97.06 119 LEU A CA 1
ATOM 914 C C . LEU A 1 119 ? -4.541 -2.185 -9.913 1.00 97.06 119 LEU A C 1
ATOM 916 O O . LEU A 1 119 ? -3.973 -3.026 -10.606 1.00 97.06 119 LEU A O 1
ATOM 920 N N . GLY A 1 120 ? -4.414 -0.872 -10.128 1.00 96.81 120 GLY A N 1
ATOM 921 C CA . GLY A 1 120 ? -3.570 -0.295 -11.174 1.00 96.81 120 GLY A CA 1
ATOM 922 C C . GLY A 1 120 ? -2.093 -0.648 -10.997 1.00 96.81 120 GLY A C 1
ATOM 923 O O . GLY A 1 120 ? -1.435 -1.019 -11.967 1.00 96.81 120 GLY A O 1
ATOM 924 N N . LEU A 1 121 ? -1.589 -0.615 -9.760 1.00 97.06 121 LEU A N 1
ATOM 925 C CA . LEU A 1 121 ? -0.236 -1.058 -9.429 1.00 97.06 121 LEU A CA 1
ATOM 926 C C . LEU A 1 121 ? -0.035 -2.541 -9.770 1.00 97.06 121 LEU A C 1
ATOM 928 O O . LEU A 1 121 ? 0.949 -2.880 -10.421 1.00 97.06 121 LEU A O 1
ATOM 932 N N . CYS A 1 122 ? -0.969 -3.417 -9.383 1.00 97.25 122 CYS A N 1
ATOM 933 C CA . CYS A 1 122 ? -0.905 -4.840 -9.725 1.00 97.25 122 CYS A CA 1
ATOM 934 C C . CYS A 1 122 ? -0.927 -5.068 -11.243 1.00 97.25 122 CYS A C 1
ATOM 936 O O . CYS A 1 122 ? -0.102 -5.819 -11.758 1.00 97.25 122 CYS A O 1
ATOM 938 N N . ALA A 1 123 ? -1.830 -4.402 -11.968 1.00 96.44 123 ALA A N 1
ATOM 939 C CA . ALA A 1 123 ? -1.931 -4.525 -13.420 1.00 96.44 123 ALA A CA 1
ATOM 940 C C . ALA A 1 123 ? -0.636 -4.076 -14.119 1.00 96.44 123 ALA A C 1
ATOM 942 O O . ALA A 1 123 ? -0.115 -4.786 -14.979 1.00 96.44 123 ALA A O 1
ATOM 943 N N . ALA A 1 124 ? -0.076 -2.938 -13.702 1.00 94.62 124 ALA A N 1
ATOM 944 C CA . ALA A 1 124 ? 1.174 -2.421 -14.247 1.00 94.62 124 ALA A CA 1
ATOM 945 C C . ALA A 1 124 ? 2.391 -3.291 -13.885 1.00 94.62 124 ALA A C 1
ATOM 947 O O . ALA A 1 124 ? 3.351 -3.327 -14.650 1.00 94.62 124 ALA A O 1
ATOM 948 N N . ALA A 1 125 ? 2.361 -3.983 -12.741 1.00 94.12 125 ALA A N 1
ATOM 949 C CA . ALA A 1 125 ? 3.424 -4.890 -12.311 1.00 94.12 125 ALA A CA 1
ATOM 950 C C . ALA A 1 125 ? 3.400 -6.247 -13.035 1.00 94.12 125 ALA A C 1
ATOM 952 O O . ALA A 1 125 ? 4.448 -6.867 -13.170 1.00 94.12 125 ALA A O 1
ATOM 953 N N . VAL A 1 126 ? 2.231 -6.709 -13.491 1.00 92.31 126 VAL A N 1
ATOM 954 C CA . VAL A 1 126 ? 2.089 -7.960 -14.261 1.00 92.31 126 VAL A CA 1
ATOM 955 C C . VAL A 1 126 ? 2.352 -7.745 -15.754 1.00 92.31 126 VAL A C 1
ATOM 957 O O . VAL A 1 126 ? 2.864 -8.642 -16.415 1.00 92.31 126 VAL A O 1
ATOM 960 N N . GLY A 1 127 ? 1.989 -6.579 -16.293 1.00 80.19 127 GLY A N 1
ATOM 961 C CA . GLY A 1 127 ? 2.163 -6.261 -17.714 1.00 80.19 127 GLY A CA 1
ATOM 962 C C . GLY A 1 127 ? 3.530 -5.685 -18.100 1.00 80.19 127 GLY A C 1
ATOM 963 O O . GLY A 1 127 ? 3.698 -5.317 -19.262 1.00 80.19 127 GLY A O 1
ATOM 964 N N . GLY A 1 128 ? 4.454 -5.536 -17.145 1.00 67.25 128 GLY A N 1
ATOM 965 C CA . GLY A 1 128 ? 5.768 -4.905 -17.324 1.00 67.25 128 GLY A CA 1
ATOM 966 C C . GLY A 1 128 ? 6.947 -5.851 -17.173 1.00 67.25 128 GLY A C 1
ATOM 967 O O . GLY A 1 128 ? 6.763 -6.978 -16.663 1.00 67.25 128 GLY A O 1
#